Protein AF-A0A7V9U733-F1 (afdb_monomer_lite)

Foldseek 3Di:
DDDPCPPLVVLLVVLQVVVVLVPDPVNVVVVVVVVVVLVCCQVVVVPVDNPQPPVRVVVVVVVVVVVVVVVVSPVSNVVVVVVVVVVVVVVVVVVVVVVVVVVVVVVVVVVVVCVVVCVCPPPVNVVVVVVVVVVVVVVVVPPPPVVPPPPPDDDDD

Sequence (157 aa):
MPRPSRDPERFGRFAETFARFLGTARFLAYMTVFVIVWLIINIVGLVGLRWDPYPFILLNLIFSTQASYAAPLILLAQNRQEARDRVISERDREANLRAHADMEFLAREMASLRMAVGEVATRDFIRAELRTLLAELDEREQPGRSRSGAAASRPTP

Structure (mmCIF, N/CA/C/O backbone):
data_AF-A0A7V9U733-F1
#
_entry.id   AF-A0A7V9U733-F1
#
loop_
_atom_site.group_PDB
_atom_site.id
_atom_site.type_symbol
_atom_site.label_atom_id
_atom_site.label_alt_id
_atom_site.label_comp_id
_atom_site.label_asym_id
_atom_site.label_entity_id
_atom_site.label_seq_id
_atom_site.pdbx_PDB_ins_code
_atom_site.Cartn_x
_atom_site.Cartn_y
_atom_site.Cartn_z
_atom_site.occupancy
_atom_site.B_iso_or_equiv
_atom_site.auth_seq_id
_atom_site.auth_comp_id
_atom_site.auth_asym_id
_atom_site.auth_atom_id
_atom_site.pdbx_PDB_model_num
ATOM 1 N N . MET A 1 1 ? -22.733 27.981 -16.120 1.00 56.12 1 MET A N 1
ATOM 2 C CA . MET A 1 1 ? -21.480 27.471 -16.723 1.00 56.12 1 MET A CA 1
ATOM 3 C C . MET A 1 1 ? -21.204 26.083 -16.149 1.00 56.12 1 MET A C 1
ATOM 5 O O . MET A 1 1 ? -21.035 26.000 -14.936 1.00 56.12 1 MET A O 1
ATOM 9 N N . PRO A 1 2 ? -21.230 24.997 -16.941 1.00 54.19 2 PRO A N 1
ATOM 10 C CA . PRO A 1 2 ? -20.915 23.661 -16.442 1.00 54.19 2 PRO A CA 1
ATOM 11 C C . PRO A 1 2 ? -19.397 23.530 -16.269 1.00 54.19 2 PRO A C 1
ATOM 13 O O . PRO A 1 2 ? -18.636 23.814 -17.193 1.00 54.19 2 PRO A O 1
ATOM 16 N N . ARG A 1 3 ? -18.948 23.144 -15.070 1.00 58.59 3 ARG A N 1
ATOM 17 C CA . ARG A 1 3 ? -17.534 22.847 -14.807 1.00 58.59 3 ARG A CA 1
ATOM 18 C C . ARG A 1 3 ? -17.174 21.543 -15.526 1.00 58.59 3 ARG A C 1
ATOM 20 O O . ARG A 1 3 ? -17.932 20.584 -15.389 1.00 58.59 3 ARG A O 1
ATOM 27 N N . PRO A 1 4 ? -16.054 21.469 -16.263 1.00 54.09 4 PRO A N 1
ATOM 28 C CA . PRO A 1 4 ? -15.620 20.219 -16.866 1.00 54.09 4 PRO A CA 1
ATOM 29 C C . PRO A 1 4 ? -15.280 19.235 -15.743 1.00 54.09 4 PRO A C 1
ATOM 31 O O . PRO A 1 4 ? -14.244 19.350 -15.090 1.00 54.09 4 PRO A O 1
ATOM 34 N N . SER A 1 5 ? -16.167 18.275 -15.490 1.00 53.12 5 SER A N 1
ATOM 35 C CA . SER A 1 5 ? -15.884 17.125 -14.641 1.00 53.12 5 SER A CA 1
ATOM 36 C C . SER A 1 5 ? -14.869 16.249 -15.375 1.00 53.12 5 SER A C 1
ATOM 38 O O . SER A 1 5 ? -15.231 15.360 -16.146 1.00 53.12 5 SER A O 1
ATOM 40 N N . ARG A 1 6 ? -13.574 16.536 -15.196 1.00 58.94 6 ARG A N 1
ATOM 41 C CA . ARG A 1 6 ? -12.514 15.565 -15.489 1.00 58.94 6 ARG A CA 1
ATOM 42 C C . ARG A 1 6 ? -12.791 14.363 -14.603 1.00 58.94 6 ARG A C 1
ATOM 44 O O . ARG A 1 6 ? -12.546 14.453 -13.412 1.00 58.94 6 ARG A O 1
ATOM 51 N N . ASP A 1 7 ? -13.330 13.311 -15.204 1.00 64.81 7 ASP A N 1
ATOM 52 C CA . ASP A 1 7 ? -13.799 12.073 -14.580 1.00 64.81 7 ASP A CA 1
ATOM 53 C C . ASP A 1 7 ? -12.670 11.436 -13.726 1.00 64.81 7 ASP A C 1
ATOM 55 O O . ASP A 1 7 ? -11.809 10.722 -14.264 1.00 64.81 7 ASP A O 1
ATOM 59 N N . PRO A 1 8 ? -12.588 11.744 -12.416 1.00 68.25 8 PRO A N 1
ATOM 60 C CA . PRO A 1 8 ? -11.451 11.368 -11.577 1.00 68.25 8 PRO A CA 1
ATOM 61 C C . PRO A 1 8 ? -11.409 9.846 -11.361 1.00 68.25 8 PRO A C 1
ATOM 63 O O . PRO A 1 8 ? -10.335 9.260 -11.196 1.00 68.25 8 PRO A O 1
ATOM 66 N N . GLU A 1 9 ? -12.555 9.175 -11.497 1.00 72.81 9 GLU A N 1
ATOM 67 C CA . GLU A 1 9 ? -12.705 7.724 -11.549 1.00 72.81 9 GLU A CA 1
ATOM 68 C C . GLU A 1 9 ? -11.892 7.048 -12.665 1.00 72.81 9 GLU A C 1
ATOM 70 O O . GLU A 1 9 ? -11.383 5.939 -12.467 1.00 72.81 9 GLU A O 1
ATOM 75 N N . ARG A 1 10 ? -11.756 7.663 -13.851 1.00 75.31 10 ARG A N 1
ATOM 76 C CA . ARG A 1 10 ? -11.026 7.043 -14.978 1.00 75.31 10 ARG A CA 1
ATOM 77 C C . ARG A 1 10 ? -9.522 7.059 -14.738 1.00 75.31 10 ARG A C 1
ATOM 79 O O . ARG A 1 10 ? -8.872 6.020 -14.851 1.00 75.31 10 ARG A O 1
ATOM 86 N N . PHE A 1 11 ? -8.993 8.213 -14.339 1.00 76.62 11 PHE A N 1
ATOM 87 C CA . PHE A 1 11 ? -7.581 8.362 -13.986 1.00 76.62 11 PHE A CA 1
ATOM 88 C C . PHE A 1 11 ? -7.213 7.526 -12.758 1.00 76.62 11 PHE A C 1
ATOM 90 O O . PHE A 1 11 ? -6.151 6.909 -12.734 1.00 76.62 11 PHE A O 1
ATOM 97 N N . GLY A 1 12 ? -8.116 7.418 -11.779 1.00 75.50 12 GLY A N 1
ATOM 98 C CA . GLY A 1 12 ? -7.908 6.588 -10.596 1.00 75.50 12 GLY A CA 1
ATOM 99 C C . GLY A 1 12 ? -7.794 5.091 -10.897 1.00 75.50 12 GLY A C 1
ATOM 100 O O . GLY A 1 12 ? -6.898 4.429 -10.376 1.00 75.50 12 GLY A O 1
ATOM 101 N N . ARG A 1 13 ? -8.658 4.549 -11.770 1.00 80.69 13 ARG A N 1
ATOM 102 C CA . ARG A 1 13 ? -8.585 3.134 -12.193 1.00 80.69 13 ARG A CA 1
ATOM 103 C C . ARG A 1 13 ? -7.340 2.832 -13.031 1.00 80.69 13 ARG A C 1
ATOM 105 O O . ARG A 1 13 ? -6.750 1.758 -12.886 1.00 80.69 13 ARG A O 1
ATOM 112 N N . PHE A 1 14 ? -6.932 3.776 -13.880 1.00 81.62 14 PHE A N 1
ATOM 113 C CA . PHE A 1 14 ? -5.696 3.669 -14.652 1.00 81.62 14 PHE A CA 1
ATOM 114 C C . PHE A 1 14 ? -4.466 3.644 -13.736 1.00 81.62 14 PHE A C 1
ATOM 116 O O . PHE A 1 14 ? -3.658 2.723 -13.835 1.00 81.62 14 PHE A O 1
ATOM 123 N N . ALA A 1 15 ? -4.373 4.584 -12.788 1.00 81.38 15 ALA A N 1
ATOM 124 C CA . ALA A 1 15 ? -3.271 4.655 -11.830 1.00 81.38 15 ALA A CA 1
ATOM 125 C C . ALA A 1 15 ? -3.154 3.377 -10.982 1.00 81.38 15 ALA A C 1
ATOM 127 O O . ALA A 1 15 ? -2.058 2.859 -10.805 1.00 81.38 15 ALA A O 1
ATOM 128 N N . GLU A 1 16 ? -4.272 2.809 -10.519 1.00 82.75 16 GLU A N 1
ATOM 129 C CA . GLU A 1 16 ? -4.267 1.565 -9.735 1.00 82.75 16 GLU A CA 1
ATOM 130 C C . GLU A 1 16 ? -3.775 0.354 -10.544 1.00 82.75 16 GLU A C 1
ATOM 132 O O . GLU A 1 16 ? -3.009 -0.473 -10.049 1.00 82.75 16 GLU A O 1
ATOM 137 N N . THR A 1 17 ? -4.182 0.257 -11.812 1.00 83.62 17 THR A N 1
ATOM 138 C CA . THR A 1 17 ? -3.720 -0.809 -12.714 1.00 83.62 17 THR A CA 1
ATOM 139 C C . THR A 1 17 ? -2.234 -0.658 -13.021 1.00 83.62 17 THR A C 1
ATOM 141 O O . THR A 1 17 ? -1.497 -1.642 -12.986 1.00 83.62 17 THR A O 1
ATOM 144 N N . PHE A 1 18 ? -1.784 0.576 -13.246 1.00 84.00 18 PHE A N 1
ATOM 145 C CA . PHE A 1 18 ? -0.380 0.895 -13.466 1.00 84.00 18 PHE A CA 1
ATOM 146 C C . PHE A 1 18 ? 0.482 0.584 -12.233 1.00 84.00 18 PHE A C 1
ATOM 148 O O . PHE A 1 18 ? 1.542 -0.020 -12.373 1.00 84.00 18 PHE A O 1
ATOM 155 N N . ALA A 1 19 ? 0.003 0.892 -11.021 1.00 84.38 19 ALA A N 1
ATOM 156 C CA . ALA A 1 19 ? 0.707 0.568 -9.778 1.00 84.38 19 ALA A CA 1
ATOM 157 C C . ALA A 1 19 ? 0.884 -0.951 -9.599 1.00 84.38 19 ALA A C 1
ATOM 159 O O . ALA A 1 19 ? 1.977 -1.417 -9.281 1.00 84.38 19 ALA A O 1
ATOM 160 N N . ARG A 1 20 ? -0.168 -1.741 -9.873 1.00 85.00 20 ARG A N 1
ATOM 161 C CA . ARG A 1 20 ? -0.085 -3.215 -9.856 1.00 85.00 20 ARG A CA 1
ATOM 162 C C . ARG A 1 20 ? 0.903 -3.749 -10.895 1.00 85.00 20 ARG A C 1
AT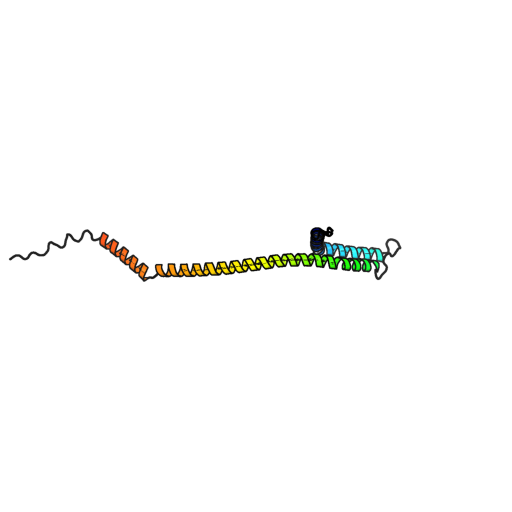OM 164 O O . ARG A 1 20 ? 1.648 -4.686 -10.616 1.00 85.00 20 ARG A O 1
ATOM 171 N N . PHE A 1 21 ? 0.918 -3.151 -12.083 1.00 85.81 21 PHE A N 1
ATOM 172 C CA . PHE A 1 21 ? 1.816 -3.550 -13.161 1.00 85.81 21 PHE A CA 1
ATOM 173 C C . PHE A 1 21 ? 3.288 -3.269 -12.822 1.00 85.81 21 PHE A C 1
ATOM 175 O O . PHE A 1 21 ? 4.115 -4.175 -12.922 1.00 85.81 21 PHE A O 1
ATOM 182 N N . LEU A 1 22 ? 3.601 -2.061 -12.340 1.00 85.38 22 LEU A N 1
ATOM 183 C CA . LEU A 1 22 ? 4.950 -1.672 -11.911 1.00 85.38 22 LEU A CA 1
ATOM 184 C C . LEU A 1 22 ? 5.488 -2.532 -10.757 1.00 85.38 22 LEU A C 1
ATOM 186 O O . LEU A 1 22 ? 6.684 -2.805 -10.712 1.00 85.38 22 LEU A O 1
ATOM 190 N N . GLY A 1 23 ? 4.621 -2.978 -9.842 1.00 81.50 23 GLY A N 1
ATOM 191 C CA . GLY A 1 23 ? 5.000 -3.826 -8.705 1.00 81.50 23 GLY A CA 1
ATOM 192 C C . GLY A 1 23 ? 5.280 -5.295 -9.052 1.00 81.50 23 GLY A C 1
ATOM 193 O O . GLY A 1 23 ? 5.608 -6.082 -8.167 1.00 81.50 23 GLY A O 1
ATOM 194 N N . THR A 1 24 ? 5.137 -5.701 -10.317 1.00 92.81 24 THR A N 1
ATOM 195 C CA . THR A 1 24 ? 5.295 -7.101 -10.734 1.00 92.81 24 THR A CA 1
ATOM 196 C C . THR A 1 24 ? 6.736 -7.400 -11.170 1.00 92.81 24 THR A C 1
ATOM 198 O O . THR A 1 24 ? 7.280 -6.717 -12.033 1.00 92.81 24 THR A O 1
ATOM 201 N N . ALA A 1 25 ? 7.331 -8.503 -10.693 1.00 92.62 25 ALA A N 1
ATOM 202 C CA . ALA A 1 25 ? 8.689 -8.932 -11.080 1.00 92.62 25 ALA A CA 1
ATOM 203 C C . ALA A 1 25 ? 8.881 -9.102 -12.604 1.00 92.62 25 ALA A C 1
ATOM 205 O O . ALA A 1 25 ? 9.960 -8.864 -13.146 1.00 92.62 25 ALA A O 1
ATOM 206 N N . ARG A 1 26 ? 7.807 -9.466 -13.316 1.00 92.69 26 ARG A N 1
ATOM 207 C CA . ARG A 1 26 ? 7.782 -9.570 -14.782 1.00 92.69 26 ARG A CA 1
ATOM 208 C C . ARG A 1 26 ? 8.085 -8.238 -15.471 1.00 92.69 26 ARG A C 1
ATOM 210 O O . ARG A 1 26 ? 8.815 -8.245 -16.453 1.00 92.69 26 ARG A O 1
ATOM 217 N N . PHE A 1 27 ? 7.555 -7.118 -14.972 1.00 92.06 27 PHE A N 1
ATOM 218 C CA . PHE A 1 27 ? 7.810 -5.797 -15.559 1.00 92.06 27 PHE A CA 1
ATOM 219 C C . PHE A 1 27 ? 9.300 -5.456 -15.513 1.00 92.06 27 PHE A C 1
ATOM 221 O O . PHE A 1 27 ? 9.871 -5.050 -16.523 1.00 92.06 27 PHE A O 1
ATOM 228 N N . LEU A 1 28 ? 9.938 -5.706 -14.366 1.00 91.88 28 LEU A N 1
ATOM 229 C CA . LEU A 1 28 ? 11.366 -5.463 -14.191 1.00 91.88 28 LEU A CA 1
ATOM 230 C C . LEU A 1 28 ? 12.199 -6.306 -15.167 1.00 91.88 28 LEU A C 1
ATOM 232 O O . LEU A 1 28 ? 13.069 -5.766 -15.842 1.00 91.88 28 LEU A O 1
ATOM 236 N N . ALA A 1 29 ? 11.868 -7.593 -15.324 1.00 95.38 29 ALA A N 1
ATOM 237 C CA . ALA A 1 29 ? 12.530 -8.469 -16.290 1.00 95.38 29 ALA A CA 1
ATOM 238 C C . ALA A 1 29 ? 12.394 -7.961 -17.738 1.00 95.38 29 ALA A C 1
ATOM 240 O O . ALA A 1 29 ? 13.392 -7.891 -18.455 1.00 95.38 29 ALA A O 1
ATOM 241 N N . TYR A 1 30 ? 11.191 -7.553 -18.162 1.00 95.25 30 TYR A N 1
ATOM 242 C CA . TYR A 1 30 ? 10.980 -6.976 -19.496 1.00 95.25 30 TYR A CA 1
ATOM 243 C C . TYR A 1 30 ? 11.794 -5.693 -19.711 1.00 95.25 30 TYR A C 1
ATOM 245 O O . TYR A 1 30 ? 12.417 -5.547 -20.761 1.00 95.25 30 TYR A O 1
ATOM 253 N N . MET A 1 31 ? 11.838 -4.790 -18.726 1.00 93.44 31 MET A N 1
ATOM 254 C CA . MET A 1 31 ? 12.617 -3.549 -18.822 1.00 93.44 31 MET A CA 1
ATOM 255 C C . MET A 1 31 ? 14.123 -3.821 -18.901 1.00 93.44 31 MET A C 1
ATOM 257 O O . MET A 1 31 ? 14.815 -3.204 -19.707 1.00 93.44 31 MET A O 1
ATOM 261 N N . THR A 1 32 ? 14.639 -4.778 -18.126 1.00 94.69 32 THR A N 1
ATOM 262 C CA . THR A 1 32 ? 16.050 -5.184 -18.206 1.00 94.69 32 THR A CA 1
ATOM 263 C C . THR A 1 32 ? 16.388 -5.765 -19.577 1.00 94.69 32 THR A C 1
ATOM 265 O O . THR A 1 32 ? 17.383 -5.364 -20.179 1.00 94.69 32 THR A O 1
ATOM 268 N N . VAL A 1 33 ? 15.549 -6.662 -20.105 1.00 96.75 33 VAL A N 1
ATOM 269 C CA . VAL A 1 33 ? 15.739 -7.231 -21.449 1.00 96.75 33 VAL A CA 1
ATOM 270 C C . VAL A 1 33 ? 15.699 -6.135 -22.511 1.00 96.75 33 VAL A C 1
ATOM 272 O O . VAL A 1 33 ? 16.564 -6.112 -23.381 1.00 96.75 33 VAL A O 1
ATOM 275 N N . PHE A 1 34 ? 14.757 -5.194 -22.419 1.00 94.81 34 PHE A N 1
ATOM 276 C CA . PHE A 1 34 ? 14.671 -4.057 -23.335 1.00 94.81 34 PHE A CA 1
ATOM 277 C C . PHE A 1 34 ? 15.966 -3.232 -23.357 1.00 94.81 34 PHE A C 1
ATOM 279 O O . PHE A 1 34 ? 16.503 -2.972 -24.432 1.00 94.81 34 PHE A O 1
ATOM 286 N N . VAL A 1 35 ? 16.509 -2.881 -22.185 1.00 92.88 35 VAL A N 1
ATOM 287 C CA . VAL A 1 35 ? 17.770 -2.125 -22.079 1.00 92.88 35 VAL A CA 1
ATOM 288 C C . VAL A 1 35 ? 18.943 -2.907 -22.672 1.00 92.88 35 VAL A C 1
ATOM 290 O O . VAL A 1 35 ? 19.735 -2.344 -23.424 1.00 92.88 35 VAL A O 1
ATOM 293 N N . ILE A 1 36 ? 19.044 -4.207 -22.381 1.00 93.81 36 ILE A N 1
ATOM 294 C CA . ILE A 1 36 ? 20.106 -5.068 -22.923 1.00 93.81 36 ILE A CA 1
ATOM 295 C C . ILE A 1 36 ? 20.015 -5.146 -24.450 1.00 93.81 36 ILE A C 1
ATOM 297 O O . ILE A 1 36 ? 21.020 -4.974 -25.135 1.00 93.81 36 ILE A O 1
ATOM 301 N N . VAL A 1 37 ? 18.819 -5.371 -24.997 1.00 92.00 37 VAL A N 1
ATOM 302 C CA . VAL A 1 37 ? 18.600 -5.442 -26.449 1.00 92.00 37 VAL A CA 1
ATOM 303 C C . VAL A 1 37 ? 18.943 -4.109 -27.114 1.00 92.00 37 VAL A C 1
ATOM 305 O O . VAL A 1 37 ? 19.648 -4.100 -28.122 1.00 92.00 37 VAL A O 1
ATOM 308 N N . TRP A 1 38 ? 18.521 -2.983 -26.530 1.00 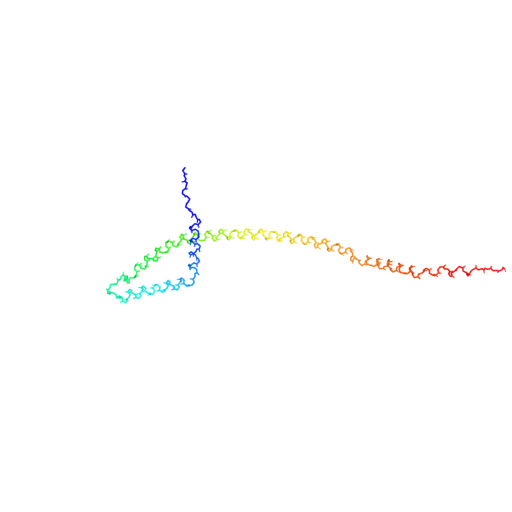90.06 38 TRP A N 1
ATOM 309 C CA . TRP A 1 38 ? 18.866 -1.646 -27.023 1.00 90.06 38 TRP A CA 1
ATOM 310 C C . TRP A 1 38 ? 20.379 -1.427 -27.072 1.00 90.06 38 TRP A C 1
ATOM 312 O O . TRP A 1 38 ? 20.914 -0.936 -28.070 1.00 90.06 38 TRP A O 1
ATOM 322 N N . LEU A 1 39 ? 21.071 -1.824 -26.003 1.00 88.19 39 LEU A N 1
ATOM 323 C CA . LEU A 1 39 ? 22.518 -1.722 -25.891 1.00 88.19 39 LEU A CA 1
ATOM 324 C C . LEU A 1 39 ? 23.220 -2.571 -26.958 1.00 88.19 39 LEU A C 1
ATOM 326 O O . LEU A 1 39 ? 24.095 -2.067 -27.659 1.00 88.19 39 LEU A O 1
ATOM 330 N N . ILE A 1 40 ? 22.808 -3.832 -27.129 1.00 88.56 40 ILE A N 1
ATOM 331 C CA . ILE A 1 40 ? 23.376 -4.750 -28.127 1.00 88.56 40 ILE A CA 1
ATOM 332 C C . ILE A 1 40 ? 23.203 -4.185 -29.539 1.00 88.56 40 ILE A C 1
ATOM 334 O O . ILE A 1 40 ? 24.178 -4.126 -30.286 1.00 88.56 40 ILE A O 1
ATOM 338 N N . ILE A 1 41 ? 22.000 -3.725 -29.898 1.00 85.69 41 ILE A N 1
ATOM 339 C CA . ILE A 1 41 ? 21.719 -3.161 -31.228 1.00 85.69 41 ILE A CA 1
ATOM 340 C C . ILE A 1 41 ? 22.632 -1.958 -31.516 1.00 85.69 41 ILE A C 1
ATOM 342 O O . ILE A 1 41 ? 23.198 -1.866 -32.609 1.00 85.69 41 ILE A O 1
ATOM 346 N N . ASN A 1 42 ? 22.825 -1.069 -30.536 1.00 85.50 42 ASN A N 1
ATOM 347 C CA . ASN A 1 42 ? 23.648 0.132 -30.698 1.00 85.50 42 ASN A CA 1
ATOM 348 C C . ASN A 1 42 ? 25.159 -0.145 -30.697 1.00 85.50 42 ASN A C 1
ATOM 350 O O . ASN A 1 42 ? 25.892 0.514 -31.437 1.00 85.50 42 ASN A O 1
ATOM 354 N N . ILE A 1 43 ? 25.637 -1.123 -29.918 1.00 81.69 43 ILE A N 1
ATOM 355 C CA . ILE A 1 43 ? 27.058 -1.509 -29.885 1.00 81.69 43 ILE A CA 1
ATOM 356 C C . ILE A 1 43 ? 27.452 -2.271 -31.149 1.00 81.69 43 ILE A C 1
ATOM 358 O O . ILE A 1 43 ? 28.458 -1.938 -31.776 1.00 81.69 43 ILE A O 1
ATOM 362 N N . VAL A 1 44 ? 26.669 -3.288 -31.522 1.00 80.69 44 VAL A N 1
ATOM 363 C CA . VAL A 1 44 ? 26.951 -4.142 -32.687 1.00 80.69 44 VAL A CA 1
ATOM 364 C C . VAL A 1 44 ? 26.809 -3.344 -33.983 1.00 80.69 44 VAL A C 1
ATOM 366 O O . VAL A 1 44 ? 27.424 -3.692 -34.986 1.00 80.69 44 VAL A O 1
ATOM 369 N N . GLY A 1 45 ? 26.049 -2.241 -33.959 1.00 71.94 45 GLY A N 1
ATOM 370 C CA . GLY A 1 45 ? 25.871 -1.385 -35.124 1.00 71.94 45 GLY A CA 1
ATOM 371 C C . GLY A 1 45 ? 25.264 -2.182 -36.270 1.00 71.94 45 GLY A C 1
ATOM 372 O O . GLY A 1 45 ? 25.782 -2.143 -37.382 1.00 71.94 45 GLY A O 1
ATOM 373 N N . LEU A 1 46 ? 24.185 -2.924 -35.982 1.00 56.69 46 LEU A N 1
ATOM 374 C CA . LEU A 1 46 ? 23.594 -3.952 -36.854 1.00 56.69 46 LEU A CA 1
ATOM 375 C C . LEU A 1 46 ? 23.222 -3.446 -38.270 1.00 56.69 46 LEU A C 1
ATOM 377 O O . LEU A 1 46 ? 22.958 -4.248 -39.157 1.00 56.69 46 LEU A O 1
ATOM 381 N N . VAL A 1 47 ? 23.227 -2.127 -38.503 1.00 59.41 47 VAL A N 1
ATOM 382 C CA . VAL A 1 47 ? 22.886 -1.476 -39.783 1.00 59.41 47 VAL A CA 1
ATOM 383 C C . VAL A 1 47 ? 23.957 -0.453 -40.225 1.00 59.41 47 VAL A C 1
ATOM 385 O O . VAL A 1 47 ? 23.683 0.434 -41.023 1.00 59.41 47 VAL A O 1
ATOM 388 N N . GLY A 1 48 ? 25.172 -0.476 -39.659 1.00 59.78 48 GLY A N 1
ATOM 389 C CA . GLY A 1 48 ? 26.216 0.538 -39.923 1.00 59.78 48 GLY A CA 1
ATOM 390 C C . GLY A 1 48 ? 25.880 1.956 -39.424 1.00 59.78 48 GLY A C 1
ATOM 391 O O . GLY A 1 48 ? 26.732 2.841 -39.430 1.00 59.78 48 GLY A O 1
ATOM 392 N N . LEU A 1 49 ? 24.656 2.161 -38.931 1.00 59.69 49 LEU A N 1
ATOM 393 C CA . LEU A 1 49 ? 24.148 3.400 -38.366 1.00 59.69 49 LEU A CA 1
ATOM 394 C C . LEU A 1 49 ? 24.067 3.247 -36.843 1.00 59.69 49 LEU A C 1
ATOM 396 O O . LEU A 1 49 ? 23.233 2.507 -36.321 1.00 59.69 49 LEU A O 1
ATOM 400 N N . ARG A 1 50 ? 24.951 3.937 -36.118 1.00 67.88 50 ARG A N 1
ATOM 401 C CA . ARG A 1 50 ? 24.890 4.037 -34.653 1.00 67.88 50 ARG A CA 1
ATOM 402 C C . ARG A 1 50 ? 23.807 5.050 -34.282 1.00 67.88 50 ARG A C 1
ATOM 404 O O . ARG A 1 50 ? 24.077 6.246 -34.273 1.00 67.88 50 ARG A O 1
ATOM 411 N N . TRP A 1 51 ? 22.587 4.571 -34.042 1.00 71.94 51 TRP A N 1
ATOM 412 C CA . TRP A 1 51 ? 21.434 5.419 -33.709 1.00 71.94 51 TRP A CA 1
ATOM 413 C C . TRP A 1 51 ? 21.596 6.137 -32.361 1.00 71.94 51 TRP A C 1
ATOM 415 O O . TRP A 1 51 ? 21.180 7.283 -32.234 1.00 71.94 51 TRP A O 1
ATOM 425 N N . ASP A 1 52 ? 22.226 5.488 -31.381 1.00 82.38 52 ASP A N 1
ATOM 426 C CA . ASP A 1 52 ? 22.477 6.020 -30.040 1.00 82.38 52 ASP A CA 1
ATOM 427 C C . ASP A 1 52 ? 23.906 5.652 -29.579 1.00 82.38 52 ASP A C 1
ATOM 429 O O . ASP A 1 52 ? 24.104 4.677 -28.850 1.00 82.38 52 ASP A O 1
ATOM 433 N N . PRO A 1 53 ? 24.947 6.364 -30.060 1.00 79.25 53 PRO A N 1
ATOM 434 C CA . PRO A 1 53 ? 26.327 6.131 -29.642 1.00 79.25 53 PRO A CA 1
ATOM 435 C C . PRO A 1 53 ? 26.520 6.389 -28.142 1.00 79.25 53 PRO A C 1
ATOM 437 O O . PRO A 1 53 ? 25.818 7.205 -27.544 1.00 79.25 53 PRO A O 1
ATOM 440 N N . TYR A 1 54 ? 27.527 5.748 -27.539 1.00 77.31 54 TYR A N 1
ATOM 441 C CA . TYR A 1 54 ? 27.939 6.033 -26.160 1.00 77.31 54 TYR A CA 1
ATOM 442 C C . TYR A 1 54 ? 28.133 7.552 -25.976 1.00 77.31 54 TYR A C 1
ATOM 444 O O . TYR A 1 54 ? 28.900 8.137 -26.750 1.00 77.31 54 TYR A O 1
ATOM 452 N N . PRO A 1 55 ? 27.448 8.214 -25.018 1.00 80.12 55 PRO A N 1
ATOM 453 C CA . PRO A 1 55 ? 26.880 7.689 -23.763 1.00 80.12 55 PRO A CA 1
ATOM 454 C C . PRO A 1 55 ? 25.364 7.348 -23.747 1.00 80.12 55 PRO A C 1
ATOM 456 O O . PRO A 1 55 ? 24.763 7.364 -22.675 1.00 80.12 55 PRO A O 1
ATOM 459 N N . PHE A 1 56 ? 24.738 7.015 -24.882 1.00 87.31 56 PHE A N 1
ATOM 460 C CA . PHE A 1 56 ? 23.312 6.636 -24.997 1.00 87.31 56 PHE A CA 1
ATOM 461 C C . PHE A 1 56 ? 22.320 7.756 -24.618 1.00 87.31 56 PHE A C 1
ATOM 463 O O . PHE A 1 56 ? 21.497 7.625 -23.704 1.00 87.31 56 PHE A O 1
ATOM 470 N N . ILE A 1 57 ? 22.417 8.901 -25.301 1.00 88.69 57 ILE A N 1
ATOM 471 C CA . ILE A 1 57 ? 21.609 10.093 -25.006 1.00 88.69 57 ILE A CA 1
ATOM 472 C C . ILE A 1 57 ? 20.109 9.864 -25.223 1.00 88.69 57 ILE A C 1
ATOM 474 O O . ILE A 1 57 ? 19.299 10.384 -24.456 1.00 88.69 57 ILE A O 1
ATOM 478 N N . LEU A 1 58 ? 19.723 9.073 -26.228 1.00 90.06 58 LEU A N 1
ATOM 479 C CA . LEU A 1 58 ? 18.311 8.825 -26.528 1.00 90.06 58 LEU A CA 1
ATOM 480 C C . LEU A 1 58 ? 17.677 7.928 -25.470 1.00 90.06 58 LEU A C 1
ATOM 482 O O . LEU A 1 58 ? 16.584 8.228 -24.988 1.00 90.06 58 LEU A O 1
ATOM 486 N N . LEU A 1 59 ? 18.382 6.870 -25.060 1.00 91.31 59 LEU A N 1
ATOM 487 C CA . LEU A 1 59 ? 17.944 6.028 -23.951 1.00 91.31 59 LEU A CA 1
ATOM 488 C C . LEU A 1 59 ? 17.763 6.866 -22.679 1.00 91.31 59 LEU A C 1
ATOM 490 O O . LEU A 1 59 ? 16.731 6.76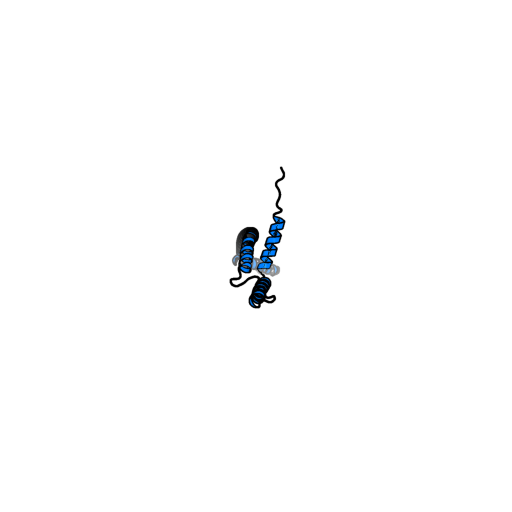6 -22.015 1.00 91.31 59 LEU A O 1
ATOM 494 N N . ASN A 1 60 ? 18.716 7.748 -22.375 1.00 91.31 60 ASN A N 1
ATOM 495 C CA . ASN A 1 60 ? 18.625 8.641 -21.220 1.00 91.31 60 ASN A CA 1
ATOM 496 C C . ASN A 1 60 ? 17.416 9.596 -21.313 1.00 91.31 60 ASN A C 1
ATOM 498 O O . ASN A 1 60 ? 16.662 9.760 -20.350 1.00 91.31 60 ASN A O 1
ATOM 502 N N . LEU A 1 61 ? 17.165 10.172 -22.490 1.00 93.31 61 LEU A N 1
ATOM 503 C CA . LEU A 1 61 ? 16.017 11.048 -22.729 1.00 93.31 61 LEU A CA 1
ATOM 504 C C . LEU A 1 61 ? 14.676 10.322 -22.521 1.00 93.31 61 LEU A C 1
ATOM 506 O O . LEU A 1 61 ? 13.748 10.869 -21.920 1.00 93.31 61 LEU A O 1
ATOM 510 N N . ILE A 1 62 ? 14.575 9.073 -22.977 1.00 93.19 62 ILE A N 1
ATOM 511 C CA . ILE A 1 62 ? 13.380 8.252 -22.767 1.00 93.19 62 ILE A CA 1
ATOM 512 C C . ILE A 1 62 ? 13.189 7.967 -21.274 1.00 93.19 62 ILE A C 1
ATOM 514 O O . ILE A 1 62 ? 12.091 8.175 -20.762 1.00 93.19 62 ILE A O 1
ATOM 518 N N . PHE A 1 63 ? 14.239 7.561 -20.553 1.00 92.94 63 PHE A N 1
ATOM 519 C CA . PHE A 1 63 ? 14.152 7.281 -19.114 1.00 92.94 63 PHE A CA 1
ATOM 520 C C . PHE A 1 63 ? 13.814 8.519 -18.277 1.00 92.94 63 PHE A C 1
ATOM 522 O O . PHE A 1 63 ? 12.995 8.434 -17.362 1.00 92.94 63 PHE A O 1
ATOM 529 N N . SER A 1 64 ? 14.396 9.677 -18.590 1.00 95.12 64 SER A N 1
ATOM 530 C CA . SER A 1 64 ? 14.081 10.931 -17.892 1.00 95.12 64 SER A CA 1
ATOM 531 C C . SER A 1 64 ? 12.625 11.352 -18.118 1.00 95.12 64 SER A C 1
ATOM 533 O O . SER A 1 64 ? 11.919 11.691 -17.165 1.00 95.12 64 SER A O 1
ATOM 535 N N . THR A 1 65 ? 12.129 11.227 -19.352 1.00 94.00 65 THR A N 1
ATOM 536 C CA . THR A 1 65 ? 10.713 11.463 -19.672 1.00 94.00 65 THR A CA 1
ATOM 537 C C . THR A 1 65 ? 9.808 10.444 -18.971 1.00 94.00 65 THR A C 1
ATOM 539 O O . THR A 1 65 ? 8.773 10.812 -18.409 1.00 94.00 65 THR A O 1
ATOM 542 N N . GLN A 1 66 ? 10.218 9.171 -18.933 1.00 94.50 66 GLN A N 1
ATOM 543 C CA . GLN A 1 66 ? 9.504 8.103 -18.237 1.00 94.50 66 GLN A CA 1
ATOM 544 C C . GLN A 1 66 ? 9.358 8.422 -16.743 1.00 94.50 66 GLN A C 1
ATOM 546 O O . GLN A 1 66 ? 8.262 8.333 -16.195 1.00 94.50 66 GLN A O 1
ATOM 551 N N . ALA A 1 67 ? 10.446 8.821 -16.083 1.00 91.69 67 ALA A N 1
ATOM 552 C CA . ALA A 1 67 ? 10.432 9.183 -14.671 1.00 91.69 67 ALA A CA 1
ATOM 553 C C . ALA A 1 67 ? 9.529 10.400 -14.403 1.00 91.69 67 ALA A C 1
ATOM 555 O O . ALA A 1 67 ? 8.742 10.388 -13.455 1.00 91.69 67 ALA A O 1
ATOM 556 N N . SER A 1 68 ? 9.589 11.409 -15.279 1.00 95.44 68 SER A N 1
ATOM 557 C CA . SER A 1 68 ? 8.793 12.636 -15.169 1.00 95.44 68 SER A CA 1
ATOM 558 C C . SER A 1 68 ? 7.282 12.372 -15.197 1.00 95.44 68 SER A C 1
ATOM 560 O O . SER A 1 68 ? 6.552 12.918 -14.370 1.00 95.44 68 SER A O 1
ATOM 562 N N . TYR A 1 69 ? 6.792 11.485 -16.077 1.00 92.38 69 TYR A N 1
ATOM 563 C CA . TYR A 1 69 ? 5.359 11.143 -16.108 1.00 92.38 69 TYR A CA 1
ATOM 564 C C . TYR A 1 69 ? 4.957 10.101 -15.049 1.00 92.38 69 TYR A C 1
ATOM 566 O O . TYR A 1 69 ? 3.797 10.065 -14.631 1.00 92.38 69 TYR A O 1
ATOM 574 N N . ALA A 1 70 ? 5.892 9.263 -14.591 1.00 90.19 70 ALA A N 1
ATOM 575 C CA . ALA A 1 70 ? 5.619 8.272 -13.557 1.00 90.19 70 ALA A CA 1
ATOM 576 C C . ALA A 1 70 ? 5.334 8.928 -12.198 1.00 90.19 70 ALA A C 1
ATOM 578 O O . ALA A 1 70 ? 4.398 8.516 -11.516 1.00 90.19 70 ALA A O 1
ATOM 579 N N . ALA A 1 71 ? 6.081 9.971 -11.822 1.00 89.75 71 ALA A N 1
ATOM 580 C CA . ALA A 1 71 ? 5.920 10.668 -10.543 1.00 89.75 71 ALA A CA 1
ATOM 581 C C . ALA A 1 71 ? 4.467 11.112 -10.233 1.00 89.75 71 ALA A C 1
ATOM 583 O O . ALA A 1 71 ? 3.943 10.720 -9.186 1.00 89.75 71 ALA A O 1
ATOM 584 N N . PRO A 1 72 ? 3.757 11.852 -11.111 1.00 89.56 72 PRO A N 1
ATOM 585 C CA . PRO A 1 72 ? 2.376 12.259 -10.840 1.00 89.56 72 PRO A CA 1
ATOM 586 C C . PRO A 1 72 ? 1.388 11.083 -10.825 1.00 89.56 72 PRO A C 1
ATOM 588 O O . PRO A 1 72 ? 0.413 11.115 -10.074 1.00 89.56 72 PRO A O 1
ATOM 591 N N . LEU A 1 73 ? 1.624 10.032 -11.617 1.00 86.31 73 LEU A N 1
ATOM 592 C CA . LEU A 1 73 ? 0.787 8.828 -11.596 1.00 86.31 73 LEU A CA 1
ATOM 593 C C . LEU A 1 73 ? 0.950 8.040 -10.295 1.00 86.31 73 LEU A C 1
ATOM 595 O O . LEU A 1 73 ? -0.045 7.577 -9.735 1.00 86.31 73 LEU A O 1
ATOM 599 N N . ILE A 1 74 ? 2.186 7.916 -9.810 1.00 88.81 74 ILE A N 1
ATOM 600 C CA . ILE A 1 74 ? 2.502 7.278 -8.532 1.00 88.81 74 ILE A CA 1
ATOM 601 C C . ILE A 1 74 ? 1.838 8.054 -7.394 1.00 88.81 74 ILE A C 1
ATOM 603 O O . ILE A 1 74 ? 1.162 7.438 -6.577 1.00 88.81 74 ILE A O 1
ATOM 607 N N . LEU A 1 75 ? 1.935 9.388 -7.388 1.00 89.62 75 LEU A N 1
ATOM 608 C CA . LEU A 1 75 ? 1.292 10.234 -6.377 1.00 89.62 75 LEU A CA 1
ATOM 609 C C . LEU A 1 75 ? -0.235 10.053 -6.359 1.00 89.62 75 LEU A C 1
ATOM 611 O O . LEU A 1 75 ? -0.850 9.977 -5.299 1.00 89.62 75 LEU A O 1
ATOM 615 N N . LEU A 1 76 ? -0.869 9.907 -7.526 1.00 86.00 76 LEU A N 1
ATOM 616 C CA . LEU A 1 76 ? -2.302 9.607 -7.605 1.00 86.00 76 LEU A CA 1
ATOM 617 C C . LEU A 1 76 ? -2.649 8.215 -7.061 1.00 86.00 76 LEU A C 1
ATOM 619 O O . LEU A 1 76 ? -3.665 8.054 -6.381 1.00 86.00 76 LEU A O 1
ATOM 623 N N . ALA A 1 77 ? -1.832 7.207 -7.374 1.00 87.12 77 ALA A N 1
ATOM 624 C CA . ALA A 1 77 ? -2.004 5.863 -6.834 1.00 87.12 77 ALA A CA 1
ATOM 625 C C . ALA A 1 77 ? -1.832 5.849 -5.304 1.00 87.12 77 ALA A C 1
ATOM 627 O O . ALA A 1 77 ? -2.632 5.207 -4.621 1.00 87.12 77 ALA A O 1
ATOM 628 N N . GLN A 1 78 ? -0.861 6.608 -4.783 1.00 89.44 78 GLN A N 1
ATOM 629 C CA . GLN A 1 78 ? -0.606 6.792 -3.352 1.00 89.44 78 GLN A CA 1
ATOM 630 C C . GLN A 1 78 ? -1.786 7.468 -2.652 1.00 89.44 78 GLN A C 1
ATOM 632 O O . GLN A 1 78 ? -2.356 6.866 -1.750 1.00 89.44 78 GLN A O 1
ATOM 637 N N . ASN A 1 79 ? -2.270 8.615 -3.143 1.00 89.00 79 ASN A N 1
ATOM 638 C CA . ASN A 1 79 ? -3.441 9.300 -2.572 1.00 89.00 79 ASN A CA 1
ATOM 639 C C . ASN A 1 79 ? -4.670 8.377 -2.461 1.00 89.00 79 ASN A C 1
ATOM 641 O O . ASN A 1 79 ? -5.458 8.470 -1.520 1.00 89.00 79 ASN A O 1
ATOM 645 N N . ARG A 1 80 ? -4.856 7.465 -3.427 1.00 85.69 80 ARG A N 1
ATOM 646 C CA . ARG A 1 80 ? -5.947 6.477 -3.390 1.00 85.69 80 ARG A CA 1
ATOM 647 C C . ARG A 1 80 ? -5.699 5.349 -2.394 1.00 85.69 80 ARG A C 1
ATOM 649 O O . ARG A 1 80 ? -6.664 4.859 -1.811 1.00 85.69 80 ARG A O 1
ATOM 656 N N . GLN A 1 81 ? -4.458 4.892 -2.242 1.00 87.38 81 GLN A N 1
ATOM 657 C CA . GLN A 1 81 ? -4.108 3.929 -1.198 1.00 87.38 81 GLN A CA 1
ATOM 658 C C . GLN A 1 81 ? -4.331 4.548 0.183 1.00 87.38 81 GLN A C 1
ATOM 660 O O . GLN A 1 81 ? -5.119 4.003 0.944 1.00 87.38 81 GLN A O 1
ATOM 665 N N . GLU A 1 82 ? -3.818 5.752 0.427 1.00 91.75 82 GLU A N 1
ATOM 666 C CA . GLU A 1 82 ? -3.998 6.479 1.688 1.00 91.75 82 GLU A CA 1
ATOM 667 C C . GLU A 1 82 ? -5.474 6.711 2.043 1.00 91.75 82 GLU A C 1
ATOM 669 O O . GLU A 1 82 ? -5.875 6.556 3.196 1.00 91.75 82 GLU A O 1
ATOM 674 N N . ALA A 1 83 ? -6.315 7.043 1.056 1.00 89.56 83 ALA A N 1
ATOM 675 C CA . ALA A 1 83 ? -7.752 7.191 1.274 1.00 89.56 83 ALA A CA 1
ATOM 676 C C . ALA A 1 83 ? -8.417 5.874 1.716 1.00 89.56 83 ALA A C 1
ATOM 678 O O . ALA A 1 83 ? -9.279 5.886 2.595 1.00 89.56 83 ALA A O 1
ATOM 679 N N . ARG A 1 84 ? -8.020 4.733 1.133 1.00 89.56 84 ARG A N 1
ATOM 680 C CA . ARG A 1 84 ? -8.513 3.409 1.552 1.00 89.56 84 ARG A CA 1
ATOM 681 C C . ARG A 1 84 ? -8.002 3.036 2.936 1.00 89.56 84 ARG A C 1
ATOM 683 O O . ARG A 1 84 ? -8.798 2.601 3.763 1.00 89.56 84 ARG A O 1
ATOM 690 N N . ASP A 1 85 ? -6.717 3.245 3.186 1.00 93.62 85 ASP A N 1
ATOM 691 C CA . ASP A 1 85 ? -6.073 2.912 4.456 1.00 93.62 85 ASP A CA 1
ATOM 692 C C . ASP A 1 85 ? -6.685 3.716 5.606 1.00 93.62 85 ASP A C 1
ATOM 694 O O . ASP A 1 85 ? -6.929 3.172 6.682 1.00 93.62 85 ASP A O 1
ATOM 698 N N . ARG A 1 86 ? -7.056 4.978 5.353 1.00 95.00 86 ARG A N 1
ATOM 699 C CA . ARG A 1 86 ? -7.812 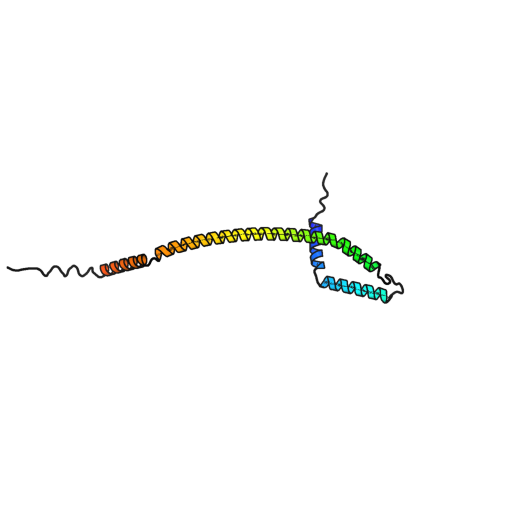5.797 6.306 1.00 95.00 86 ARG A CA 1
ATOM 700 C C . ARG A 1 86 ? -9.160 5.174 6.662 1.00 95.00 86 ARG A C 1
ATOM 702 O O . ARG A 1 86 ? -9.453 5.019 7.841 1.00 95.00 86 ARG A O 1
ATOM 709 N N . VAL A 1 87 ? -9.960 4.778 5.669 1.00 95.00 87 VAL A N 1
ATOM 710 C CA . VAL A 1 87 ? -11.277 4.154 5.911 1.00 95.00 87 VAL A CA 1
ATOM 711 C C . VAL A 1 87 ? -11.137 2.833 6.670 1.00 95.00 87 VAL A C 1
ATOM 713 O O . VAL A 1 87 ? -11.947 2.531 7.545 1.00 95.00 87 VAL A O 1
ATOM 716 N N . ILE A 1 88 ? -10.118 2.035 6.343 1.00 95.69 88 ILE A N 1
ATOM 717 C CA . ILE A 1 88 ? -9.828 0.785 7.056 1.00 95.69 88 ILE A CA 1
ATOM 718 C C . ILE A 1 88 ? -9.464 1.089 8.513 1.00 95.69 88 ILE A C 1
ATOM 720 O O . ILE A 1 88 ? -10.030 0.475 9.413 1.00 95.69 88 ILE A O 1
ATOM 724 N N . SER A 1 89 ? -8.594 2.072 8.749 1.00 96.50 89 SER A N 1
ATOM 725 C CA . SER A 1 89 ? -8.180 2.486 10.093 1.00 96.50 89 SER A CA 1
ATOM 726 C C . SER A 1 89 ? -9.340 3.032 10.933 1.00 96.50 89 SER A C 1
ATOM 728 O O . SER A 1 89 ? -9.452 2.701 12.112 1.00 96.50 89 SER A O 1
ATOM 730 N N . GLU A 1 90 ? -10.238 3.823 10.342 1.00 96.75 90 GLU A N 1
ATOM 731 C CA . GLU A 1 90 ? -11.436 4.329 11.023 1.00 96.75 90 GLU A CA 1
ATOM 732 C C . GLU A 1 90 ? -12.372 3.187 11.439 1.00 96.75 90 GLU A C 1
ATOM 734 O O . GLU A 1 90 ? -12.824 3.141 12.585 1.00 96.75 90 GLU A O 1
ATOM 739 N N . ARG A 1 91 ? -12.612 2.218 10.546 1.00 96.88 91 ARG A N 1
ATOM 740 C CA . ARG A 1 91 ? -13.434 1.039 10.858 1.00 96.88 91 ARG A CA 1
ATOM 741 C C . ARG A 1 91 ? -12.817 0.155 11.929 1.00 96.88 91 ARG A C 1
ATOM 743 O O . ARG A 1 91 ? -13.543 -0.326 12.794 1.00 96.88 91 ARG A O 1
ATOM 750 N N . ASP A 1 92 ? -11.508 -0.055 11.873 1.00 97.00 92 ASP A N 1
ATOM 751 C CA . ASP A 1 92 ? -10.784 -0.832 12.878 1.00 97.00 92 ASP A CA 1
ATOM 752 C C . ASP A 1 92 ? -10.895 -0.173 14.259 1.00 97.00 92 ASP A C 1
ATOM 754 O O . ASP A 1 92 ? -11.221 -0.823 15.253 1.00 97.00 92 ASP A O 1
ATOM 758 N N . ARG A 1 93 ? -10.770 1.159 14.309 1.00 96.75 93 ARG A N 1
ATOM 759 C CA . ARG A 1 93 ? -10.978 1.932 15.535 1.00 96.75 93 ARG A CA 1
ATOM 760 C C . ARG A 1 93 ? -12.397 1.782 16.083 1.00 96.75 93 ARG A C 1
ATOM 762 O O . ARG A 1 93 ? -12.554 1.565 17.283 1.00 96.75 93 ARG A O 1
ATOM 769 N N . GLU A 1 94 ? -13.427 1.889 15.243 1.00 97.31 94 GLU A N 1
ATOM 770 C CA . GLU A 1 94 ? -14.815 1.675 15.675 1.00 97.31 94 GLU A CA 1
ATOM 771 C C . GLU A 1 94 ? -15.058 0.249 16.179 1.00 97.31 94 GLU A C 1
ATOM 773 O O . GLU A 1 94 ? -15.709 0.063 17.208 1.00 97.31 94 GLU A O 1
ATOM 778 N N . ALA A 1 95 ? -14.539 -0.755 15.472 1.00 96.81 95 ALA A N 1
ATOM 779 C CA . ALA A 1 95 ? -14.659 -2.152 15.866 1.00 96.81 95 ALA A CA 1
ATOM 780 C C . ALA A 1 95 ? -13.985 -2.405 17.219 1.00 96.81 95 ALA A C 1
ATOM 782 O O . ALA A 1 95 ? -14.581 -3.043 18.084 1.00 96.81 95 ALA A O 1
ATOM 783 N N . ASN A 1 96 ? -12.796 -1.838 17.439 1.00 97.19 96 ASN A N 1
ATOM 784 C CA . ASN A 1 96 ? -12.082 -1.964 18.704 1.00 97.19 96 ASN A CA 1
ATOM 785 C C . ASN A 1 96 ? -12.845 -1.305 19.866 1.00 97.19 96 ASN A C 1
ATOM 787 O O . ASN A 1 96 ? -12.948 -1.878 20.947 1.00 97.19 96 ASN A O 1
ATOM 791 N N . LEU A 1 97 ? -13.446 -0.131 19.642 1.00 97.38 97 LEU A N 1
ATOM 792 C CA . LEU A 1 97 ? -14.294 0.520 20.649 1.00 97.38 97 LEU A CA 1
ATOM 793 C C . LEU A 1 97 ? -15.524 -0.328 21.006 1.00 97.38 97 LEU A C 1
ATOM 795 O O . LEU A 1 97 ? -15.857 -0.447 22.184 1.00 97.38 97 LEU A O 1
ATOM 799 N N . ARG A 1 98 ? -16.176 -0.945 20.012 1.00 97.06 98 ARG A N 1
ATOM 800 C CA . ARG A 1 98 ? -17.304 -1.863 20.249 1.00 97.06 98 ARG A CA 1
ATOM 801 C C . ARG A 1 98 ? -16.859 -3.105 21.019 1.00 97.06 98 ARG A C 1
ATOM 803 O O . ARG A 1 98 ? -17.477 -3.435 22.020 1.00 97.06 98 ARG A O 1
ATOM 810 N N . ALA A 1 99 ? -15.744 -3.718 20.626 1.00 96.44 99 ALA A N 1
ATOM 811 C CA . ALA A 1 99 ? -15.187 -4.876 21.319 1.00 96.44 99 ALA A CA 1
ATOM 812 C C . ALA A 1 99 ? -14.848 -4.567 22.788 1.00 96.44 99 ALA A C 1
ATOM 814 O O . ALA A 1 99 ? -15.118 -5.382 23.669 1.00 96.44 99 ALA A O 1
ATOM 815 N N . HIS A 1 100 ? -14.304 -3.379 23.076 1.00 97.19 100 HIS A N 1
ATOM 816 C CA . HIS A 1 100 ? -14.083 -2.928 24.450 1.00 97.19 100 HIS A CA 1
ATOM 817 C C . HIS A 1 100 ? -15.391 -2.799 25.241 1.00 97.19 100 HIS A C 1
ATOM 819 O O . HIS A 1 100 ? -15.469 -3.309 26.359 1.00 97.19 100 HIS A O 1
ATOM 825 N N . ALA A 1 101 ? -16.425 -2.178 24.666 1.00 96.69 101 ALA A N 1
ATOM 826 C CA . ALA A 1 101 ? -17.727 -2.045 25.319 1.00 96.69 101 ALA A CA 1
ATOM 827 C C . ALA A 1 101 ? -18.396 -3.409 25.576 1.00 96.69 101 ALA A C 1
ATOM 829 O O . ALA A 1 101 ? -18.943 -3.631 26.659 1.00 96.69 101 ALA A O 1
ATOM 830 N N . ASP A 1 102 ? -18.299 -4.336 24.622 1.00 96.88 102 ASP A N 1
ATOM 831 C CA . ASP A 1 102 ? -18.815 -5.700 24.753 1.00 96.88 102 ASP A CA 1
ATOM 832 C C . ASP A 1 102 ? -18.071 -6.468 25.851 1.00 96.88 102 ASP A C 1
ATOM 834 O O . ASP A 1 102 ? -18.698 -7.130 26.675 1.00 96.88 102 ASP A O 1
ATOM 838 N N . MET A 1 103 ? -16.742 -6.335 25.935 1.00 96.56 103 MET A N 1
ATOM 839 C CA . MET A 1 103 ? -15.964 -6.918 27.032 1.00 96.56 103 MET A CA 1
ATOM 840 C C . MET A 1 103 ? -16.370 -6.351 28.392 1.00 96.56 103 MET A C 1
ATOM 842 O O . MET A 1 103 ? -16.508 -7.114 29.344 1.00 96.56 103 MET A O 1
ATOM 846 N N . GLU A 1 104 ? -16.586 -5.038 28.506 1.00 96.81 104 GLU A N 1
ATOM 847 C CA . GLU A 1 104 ? -17.069 -4.437 29.753 1.00 96.81 104 GLU A CA 1
ATOM 848 C C . GLU A 1 104 ? -18.464 -4.936 30.129 1.00 96.81 104 GLU A C 1
ATOM 850 O O . GLU A 1 104 ? -18.736 -5.199 31.302 1.00 96.81 104 GLU A O 1
ATOM 855 N N . PHE A 1 105 ? -19.355 -5.071 29.146 1.00 96.44 105 PHE A N 1
ATOM 856 C CA . PHE A 1 105 ? -20.687 -5.624 29.353 1.00 96.44 105 PHE A CA 1
ATOM 857 C C . PHE A 1 105 ? -20.608 -7.072 29.845 1.00 96.44 105 PHE A C 1
ATOM 859 O O . PHE A 1 105 ? -21.156 -7.389 30.900 1.00 96.44 105 PHE A O 1
ATOM 866 N N . LEU A 1 106 ? -19.848 -7.920 29.150 1.00 96.25 106 LEU A N 1
ATOM 867 C CA . LEU A 1 106 ? -19.626 -9.309 29.544 1.00 96.25 106 LEU A CA 1
ATOM 868 C C . LEU A 1 106 ? -18.957 -9.415 30.917 1.00 96.25 106 LEU A C 1
ATOM 870 O O . LEU A 1 106 ? -19.330 -10.277 31.702 1.00 96.25 106 LEU A O 1
ATOM 874 N N . ALA A 1 107 ? -18.008 -8.540 31.256 1.00 95.94 107 ALA A N 1
ATOM 875 C CA . ALA A 1 107 ? -17.376 -8.525 32.574 1.00 95.94 107 ALA A CA 1
ATOM 876 C C . ALA A 1 107 ? -18.376 -8.176 33.688 1.00 95.94 107 ALA A C 1
ATOM 878 O O . ALA A 1 107 ? -18.351 -8.802 34.751 1.00 95.94 107 ALA A O 1
ATOM 879 N N . ARG A 1 108 ? -19.277 -7.213 33.442 1.00 95.81 108 ARG A N 1
ATOM 880 C CA . ARG A 1 108 ? -20.366 -6.871 34.370 1.00 95.81 108 ARG A CA 1
ATOM 881 C C . ARG A 1 108 ? -21.343 -8.033 34.537 1.00 95.81 108 ARG A C 1
ATOM 883 O O . ARG A 1 108 ? -21.673 -8.364 35.673 1.00 95.81 108 ARG A O 1
ATOM 890 N N . GLU A 1 109 ? -21.730 -8.691 33.448 1.00 96.56 109 GLU A N 1
ATOM 891 C CA . GLU A 1 109 ? -22.609 -9.866 33.511 1.00 96.56 109 GLU A CA 1
ATOM 892 C C . GLU A 1 109 ? -21.941 -11.078 34.169 1.00 96.56 109 GLU A C 1
ATOM 894 O O . GLU A 1 109 ? -22.554 -11.815 34.934 1.00 96.56 109 GLU A O 1
ATOM 899 N N . MET A 1 110 ? -20.643 -11.273 33.961 1.00 94.62 110 MET A N 1
ATOM 900 C CA . MET A 1 110 ? -19.891 -12.307 34.670 1.00 94.62 110 MET A CA 1
ATOM 901 C C . MET A 1 110 ? -19.815 -12.022 36.174 1.00 94.62 110 MET A C 1
ATOM 903 O O . MET A 1 110 ? -19.874 -12.952 36.980 1.00 94.62 110 MET A O 1
ATOM 907 N N . ALA A 1 111 ? -19.691 -10.753 36.572 1.00 92.81 111 ALA A N 1
ATOM 908 C CA . ALA A 1 111 ? -19.701 -10.361 37.976 1.00 92.81 111 ALA A CA 1
ATOM 909 C C . ALA A 1 111 ? -21.082 -10.570 38.620 1.00 92.81 111 ALA A C 1
ATOM 911 O O . ALA A 1 111 ? -21.144 -11.120 39.722 1.00 92.81 111 ALA A O 1
ATOM 912 N N . SER A 1 112 ? -22.170 -10.199 37.932 1.00 92.50 112 SER A N 1
ATOM 913 C CA . SER A 1 112 ? -23.548 -10.417 38.404 1.00 92.50 112 SER A CA 1
ATOM 914 C C . SER A 1 112 ? -23.853 -11.914 38.540 1.00 92.50 112 SER A C 1
ATOM 916 O O . SER A 1 112 ? -24.306 -12.357 39.597 1.00 92.50 112 SER A O 1
ATOM 918 N N . LEU A 1 113 ? -23.493 -12.716 37.532 1.00 91.12 113 LEU A N 1
ATOM 919 C CA . LEU A 1 113 ? -23.646 -14.169 37.549 1.00 91.12 113 LEU A CA 1
ATOM 920 C C . LEU A 1 113 ? -22.838 -14.805 38.685 1.00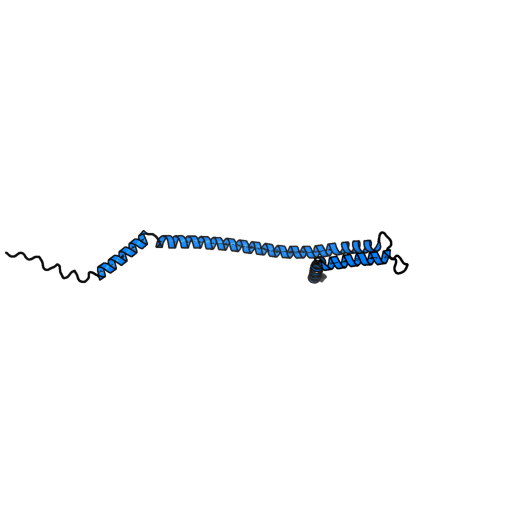 91.12 113 LEU A C 1
ATOM 922 O O . LEU A 1 113 ? -23.344 -15.671 39.396 1.00 91.12 113 LEU A O 1
ATOM 926 N N . ARG A 1 114 ? -21.593 -14.361 38.901 1.00 90.31 114 ARG A N 1
ATOM 927 C CA . ARG A 1 114 ? -20.753 -14.843 40.005 1.00 90.31 114 ARG A CA 1
ATOM 928 C C . ARG A 1 114 ? -21.379 -14.552 41.369 1.00 90.31 114 ARG A C 1
ATOM 930 O O . ARG A 1 114 ? -21.300 -15.412 42.242 1.00 90.31 114 ARG A O 1
ATOM 937 N N . MET A 1 115 ? -21.959 -13.368 41.567 1.00 87.31 115 MET A N 1
ATOM 938 C CA . MET A 1 115 ? -22.645 -13.023 42.819 1.00 87.31 115 MET A CA 1
ATOM 939 C C . MET A 1 115 ? -23.885 -13.898 43.029 1.00 87.31 115 MET A C 1
ATOM 941 O O . MET A 1 115 ? -23.998 -14.527 44.076 1.00 87.31 115 MET A O 1
ATOM 945 N N . ALA A 1 116 ? -24.739 -14.030 42.009 1.00 84.75 116 ALA A N 1
ATOM 946 C CA . ALA A 1 116 ? -25.942 -14.862 42.070 1.00 84.75 116 ALA A CA 1
ATOM 947 C C . ALA A 1 116 ? -25.625 -16.344 42.352 1.00 84.75 116 ALA A C 1
ATOM 949 O O . ALA A 1 116 ? -26.252 -16.972 43.203 1.00 84.75 116 ALA A O 1
ATOM 950 N N . VAL A 1 117 ? -24.609 -16.910 41.690 1.00 81.94 117 VAL A N 1
ATOM 951 C CA . VAL A 1 117 ? -24.140 -18.279 41.967 1.00 81.94 117 VAL A CA 1
ATOM 952 C C . VAL A 1 117 ? -23.512 -18.378 43.358 1.00 81.94 117 VAL A C 1
ATOM 954 O O . VAL A 1 117 ? -23.712 -19.376 44.046 1.00 81.94 117 VAL A O 1
ATOM 957 N N . GLY A 1 118 ? -22.768 -17.357 43.791 1.00 76.56 118 GLY A N 1
ATOM 958 C CA . GLY A 1 118 ? -22.171 -17.295 45.123 1.00 76.56 118 GLY A CA 1
ATOM 959 C C . GLY A 1 118 ? -23.207 -17.368 46.247 1.00 76.56 118 GLY A C 1
ATOM 960 O O . GLY A 1 118 ? -22.986 -18.092 47.213 1.00 76.56 118 GLY A O 1
ATOM 961 N N . GLU A 1 119 ? -24.348 -16.692 46.100 1.00 66.81 119 GLU A N 1
ATOM 962 C CA . GLU A 1 119 ? -25.447 -16.740 47.074 1.00 66.81 119 GLU A CA 1
ATOM 963 C C . GLU A 1 119 ? -26.077 -18.142 47.162 1.00 66.81 119 GLU A C 1
ATOM 965 O O . GLU A 1 119 ? -26.199 -18.694 48.259 1.00 66.81 119 GLU A O 1
ATOM 970 N N . VAL A 1 120 ? -26.384 -18.772 46.021 1.00 62.88 120 VAL A N 1
ATOM 971 C CA . VAL A 1 120 ? -27.004 -20.114 45.959 1.00 62.88 120 VAL A CA 1
ATOM 972 C C . VAL A 1 120 ? -26.038 -21.231 46.385 1.00 62.88 120 VAL A C 1
ATOM 974 O O . VAL A 1 120 ? -26.452 -22.239 46.955 1.00 62.88 120 VAL A O 1
ATOM 977 N N . ALA A 1 121 ? -24.735 -21.057 46.162 1.00 58.38 121 ALA A N 1
ATOM 978 C CA . ALA A 1 121 ? -23.702 -22.025 46.533 1.00 58.38 121 ALA A CA 1
ATOM 979 C C . ALA A 1 121 ? -23.155 -21.833 47.959 1.00 58.38 121 ALA A C 1
ATOM 981 O O . ALA A 1 121 ? -22.143 -22.443 48.322 1.00 58.38 121 ALA A O 1
ATOM 982 N N . THR A 1 122 ? -23.786 -21.000 48.792 1.00 68.94 122 THR A N 1
ATOM 983 C CA . THR A 1 122 ? -23.345 -20.861 50.180 1.00 68.94 122 THR A CA 1
ATOM 984 C C . THR A 1 122 ? -23.570 -22.187 50.906 1.00 68.94 122 THR A C 1
ATOM 986 O O . THR A 1 122 ? -24.676 -22.730 50.917 1.00 68.94 122 THR A O 1
ATOM 989 N N . ARG A 1 123 ? -22.516 -22.719 51.543 1.00 68.62 123 ARG A N 1
ATOM 990 C CA . ARG A 1 123 ? -22.536 -23.989 52.298 1.00 68.62 123 ARG A CA 1
ATOM 991 C C . ARG A 1 123 ? -23.741 -24.097 53.231 1.00 68.62 123 ARG A C 1
ATOM 993 O O . ARG A 1 123 ? -24.265 -25.190 53.420 1.00 68.62 123 ARG A O 1
ATOM 1000 N N . ASP A 1 124 ? -24.155 -22.977 53.812 1.00 72.56 124 ASP A N 1
ATOM 1001 C CA . ASP A 1 124 ? -25.258 -22.924 54.761 1.00 72.56 124 ASP A CA 1
ATOM 1002 C C . ASP A 1 124 ? -26.631 -23.069 54.097 1.00 72.56 124 ASP A C 1
ATOM 1004 O O . ASP A 1 124 ? -27.481 -23.732 54.679 1.00 72.56 124 ASP A O 1
ATOM 1008 N N . PHE A 1 125 ? -26.827 -22.580 52.867 1.00 78.69 125 PHE A N 1
ATOM 1009 C CA . PHE A 1 125 ? -28.055 -22.815 52.097 1.00 78.69 125 PHE A CA 1
ATOM 1010 C C . PHE A 1 125 ? -28.178 -24.290 51.704 1.00 78.69 125 PHE A C 1
ATOM 1012 O O . PHE A 1 125 ? -29.171 -24.937 52.023 1.00 78.69 125 PHE A O 1
ATOM 1019 N N . ILE A 1 126 ? -27.117 -24.863 51.121 1.00 81.94 126 ILE A N 1
ATOM 1020 C CA . ILE A 1 126 ? -27.089 -26.289 50.756 1.00 81.94 126 ILE A CA 1
ATOM 1021 C C . ILE A 1 126 ? -27.307 -27.168 51.994 1.00 81.94 126 ILE A C 1
ATOM 1023 O O . ILE A 1 126 ? -28.041 -28.151 51.944 1.00 81.94 126 ILE A O 1
ATOM 1027 N N . ARG A 1 127 ? -26.689 -26.816 53.127 1.00 82.94 127 ARG A N 1
ATOM 1028 C CA . ARG A 1 127 ? -26.844 -27.544 54.391 1.00 82.94 127 ARG A CA 1
ATOM 1029 C C . ARG A 1 127 ? -28.244 -27.384 54.987 1.00 82.94 127 ARG A C 1
ATOM 1031 O O . ARG A 1 127 ? -28.735 -28.344 55.579 1.00 82.94 127 ARG A O 1
ATOM 1038 N N . ALA A 1 128 ? -28.855 -26.207 54.874 1.00 85.75 128 ALA A N 1
ATOM 1039 C CA . ALA A 1 128 ? -30.232 -25.984 55.295 1.00 85.75 128 ALA A CA 1
ATOM 1040 C C . ALA A 1 128 ? -31.185 -26.848 54.464 1.00 85.75 128 ALA A C 1
ATOM 1042 O O . ALA A 1 128 ? -31.967 -27.592 55.045 1.00 85.75 128 ALA A O 1
ATOM 1043 N N . GLU A 1 129 ? -31.028 -26.867 53.141 1.00 89.50 129 GLU A N 1
ATOM 1044 C CA . GLU A 1 129 ? -31.916 -27.625 52.259 1.00 89.50 129 GLU A CA 1
ATOM 1045 C C . GLU A 1 129 ? -31.758 -29.139 52.411 1.00 89.50 129 GLU A C 1
ATOM 1047 O O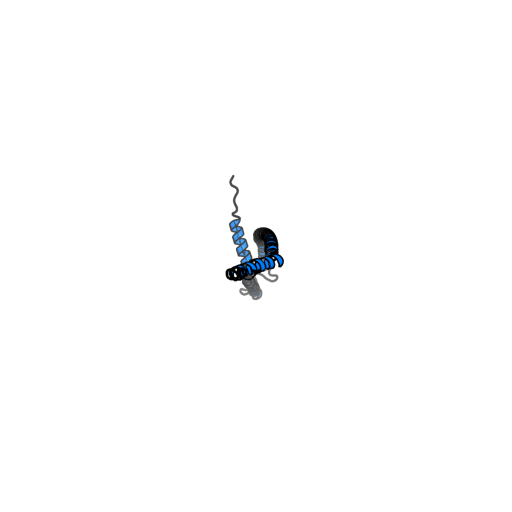 . GLU A 1 129 ? -32.745 -29.868 52.488 1.00 89.50 129 GLU A O 1
ATOM 1052 N N . LEU A 1 130 ? -30.523 -29.622 52.589 1.00 89.06 130 LEU A N 1
ATOM 1053 C CA . LEU A 1 130 ? -30.270 -31.016 52.964 1.00 89.06 130 LEU A CA 1
ATOM 1054 C C . LEU A 1 130 ? -30.950 -31.391 54.284 1.00 89.06 130 LEU A C 1
ATOM 1056 O O . LEU A 1 130 ? -31.498 -32.484 54.388 1.00 89.06 130 LEU A O 1
ATOM 1060 N N . ARG A 1 131 ? -30.921 -30.513 55.297 1.00 89.56 131 ARG A N 1
ATOM 1061 C CA . ARG A 1 131 ? -31.602 -30.764 56.577 1.00 89.56 131 ARG A CA 1
ATOM 1062 C C . ARG A 1 131 ? -33.116 -30.791 56.418 1.00 89.56 131 ARG A C 1
ATOM 1064 O O . ARG A 1 131 ? -33.740 -31.671 56.998 1.00 89.56 131 ARG A O 1
ATOM 1071 N N . THR A 1 132 ? -33.681 -29.867 55.646 1.00 92.12 132 THR A N 1
ATOM 1072 C CA . THR A 1 132 ? -35.120 -29.821 55.358 1.00 92.12 132 THR A CA 1
ATOM 1073 C C . THR A 1 132 ? -35.574 -31.106 54.668 1.00 92.12 132 THR A C 1
ATOM 1075 O O . THR A 1 132 ? -36.490 -31.761 55.153 1.00 92.12 132 THR A O 1
ATOM 1078 N N . LEU A 1 133 ? -34.879 -31.530 53.605 1.00 91.62 133 LEU A N 1
ATOM 1079 C CA . LEU A 1 133 ? -35.192 -32.769 52.883 1.00 91.62 133 LEU A CA 1
ATOM 1080 C C . LEU A 1 133 ? -35.031 -34.022 53.758 1.00 91.62 133 LEU A C 1
ATOM 1082 O O . LEU A 1 133 ? -35.847 -34.937 53.680 1.00 91.62 133 LEU A O 1
ATOM 1086 N N . LEU A 1 134 ? -33.994 -34.074 54.603 1.00 90.62 134 LEU A N 1
ATOM 1087 C CA . LEU A 1 134 ? -33.803 -35.176 55.554 1.00 90.62 134 LEU A CA 1
ATOM 1088 C C . LEU A 1 134 ? -34.926 -35.238 56.598 1.00 90.62 134 LEU A C 1
ATOM 1090 O O . LEU A 1 134 ? -35.401 -36.329 56.899 1.00 90.62 134 LEU A O 1
ATOM 1094 N N . ALA A 1 135 ? -35.363 -34.093 57.128 1.00 90.50 135 ALA A N 1
ATOM 1095 C CA . ALA A 1 135 ? -36.472 -34.030 58.077 1.00 90.50 135 ALA A CA 1
ATOM 1096 C C . ALA A 1 135 ? -37.789 -34.499 57.439 1.00 90.50 135 ALA A C 1
ATOM 1098 O O . ALA A 1 135 ? -38.533 -35.258 58.053 1.00 90.50 135 ALA A O 1
ATOM 1099 N N . GLU A 1 136 ? -38.039 -34.112 56.187 1.00 89.12 136 GLU A N 1
ATOM 1100 C CA . GLU A 1 136 ? -39.229 -34.530 55.442 1.00 89.12 136 GLU A CA 1
ATOM 1101 C C . GLU A 1 136 ? -39.256 -36.050 55.185 1.00 89.12 136 GLU A C 1
ATOM 1103 O O . GLU A 1 136 ? -40.319 -36.671 55.201 1.00 89.12 136 GLU A O 1
ATOM 1108 N N . LEU A 1 137 ? -38.093 -36.679 54.966 1.00 86.25 137 LEU A N 1
ATOM 1109 C CA . LEU A 1 137 ? -37.984 -38.137 54.829 1.00 86.25 137 LEU A CA 1
ATOM 1110 C C . LEU A 1 137 ? -38.223 -38.867 56.158 1.00 86.25 137 LEU A C 1
ATOM 1112 O O . LEU A 1 137 ? -38.952 -39.856 56.169 1.00 86.25 137 LEU A O 1
ATOM 1116 N N . ASP A 1 138 ? -37.668 -38.368 57.264 1.00 85.94 138 ASP A N 1
ATOM 1117 C CA . ASP A 1 138 ? -37.848 -38.954 58.601 1.00 85.94 138 ASP A CA 1
ATOM 1118 C C . ASP A 1 138 ? -39.320 -38.862 59.058 1.00 85.94 138 ASP A C 1
ATOM 1120 O O . ASP A 1 138 ? -39.891 -39.809 59.603 1.00 85.94 138 ASP A O 1
ATOM 1124 N N . GLU A 1 139 ? -39.999 -37.758 58.730 1.00 82.44 139 GLU A N 1
ATOM 1125 C CA . GLU A 1 139 ? -41.434 -37.581 58.979 1.00 82.44 139 GLU A CA 1
ATOM 1126 C C . GLU A 1 139 ? -42.298 -38.555 58.155 1.00 82.44 139 GLU A C 1
ATOM 1128 O O . GLU A 1 139 ? -43.297 -39.079 58.657 1.00 82.44 139 GLU A O 1
ATOM 1133 N N . ARG A 1 140 ? -41.886 -38.880 56.920 1.00 76.56 140 ARG A N 1
ATOM 1134 C CA . ARG A 1 140 ? -42.520 -39.927 56.093 1.00 76.56 140 ARG A CA 1
ATOM 1135 C C . ARG A 1 140 ? -42.252 -41.344 56.609 1.00 76.56 140 ARG A C 1
ATOM 1137 O O . ARG A 1 140 ? -43.069 -42.231 56.361 1.00 76.56 140 ARG A O 1
ATOM 1144 N N . GLU A 1 141 ? -41.153 -41.565 57.324 1.00 69.19 141 GLU A N 1
ATOM 1145 C CA . GLU A 1 141 ? -40.801 -42.856 57.929 1.00 69.19 141 GLU A CA 1
ATOM 1146 C C . GLU A 1 141 ? -41.525 -43.093 59.274 1.00 69.19 141 GLU A C 1
ATOM 1148 O O . GLU A 1 141 ? -41.812 -44.234 59.649 1.00 69.19 141 GLU A O 1
ATOM 1153 N N . GLN A 1 142 ? -41.927 -42.023 59.975 1.00 59.84 142 GLN A N 1
ATOM 1154 C CA . GLN A 1 142 ? -42.557 -42.079 61.303 1.00 59.84 142 GLN A CA 1
ATOM 1155 C C . GLN A 1 142 ? -44.106 -42.094 61.422 1.00 59.84 142 GLN A C 1
ATOM 1157 O O . GLN A 1 142 ? -44.583 -42.116 62.566 1.00 59.84 142 GLN A O 1
ATOM 1162 N N . PRO A 1 143 ? -44.959 -42.212 60.377 1.00 55.56 143 PRO A N 1
ATOM 1163 C CA . PRO A 1 143 ? -46.413 -42.233 60.578 1.00 55.56 143 PRO A CA 1
ATOM 1164 C C . PRO A 1 143 ? -46.922 -43.501 61.304 1.00 55.56 143 PRO A C 1
ATOM 1166 O O . PRO A 1 143 ? -48.098 -43.584 61.659 1.00 55.56 143 PRO A O 1
ATOM 1169 N N . GLY A 1 144 ? -46.054 -44.483 61.585 1.00 54.97 144 GLY A N 1
ATOM 1170 C CA . GLY A 1 144 ? -46.397 -45.728 62.284 1.00 54.97 144 GLY A CA 1
ATOM 1171 C C . GLY A 1 144 ? -46.148 -45.767 63.802 1.00 54.97 144 GLY A C 1
ATOM 1172 O O . GLY A 1 144 ? -46.657 -46.674 64.461 1.00 54.97 144 GLY A O 1
ATOM 1173 N N . ARG A 1 145 ? -45.388 -44.832 64.399 1.00 54.81 145 ARG A N 1
ATOM 1174 C CA . ARG A 1 145 ? -44.894 -45.001 65.790 1.00 54.81 145 ARG A CA 1
ATOM 1175 C C . ARG A 1 145 ? -45.787 -44.375 66.872 1.00 54.81 145 ARG A C 1
ATOM 1177 O O . ARG A 1 145 ? -45.789 -44.846 68.010 1.00 54.81 145 ARG A O 1
ATOM 1184 N N . SER A 1 146 ? -46.631 -43.404 66.517 1.00 50.56 146 SER A N 1
ATOM 1185 C CA . SER A 1 146 ? -47.484 -42.674 67.475 1.00 50.56 146 SER A CA 1
ATOM 1186 C C . SER A 1 146 ? -48.683 -43.459 68.032 1.00 50.56 146 SER A C 1
ATOM 1188 O O . SER A 1 146 ? -49.326 -42.989 68.966 1.00 50.56 146 SER A O 1
ATOM 1190 N N . ARG A 1 147 ? -48.983 -44.675 67.544 1.00 55.34 147 ARG A N 1
ATOM 1191 C CA . ARG A 1 147 ? -50.047 -45.526 68.131 1.00 55.34 147 ARG A CA 1
ATOM 1192 C C . ARG A 1 147 ? -49.558 -46.496 69.216 1.00 55.34 147 ARG A C 1
ATOM 1194 O O . ARG A 1 147 ? -50.395 -47.088 69.887 1.00 55.34 147 ARG A O 1
ATOM 1201 N N . SER A 1 148 ? -48.246 -46.649 69.431 1.00 53.12 148 SER A N 1
ATOM 1202 C CA . SER A 1 148 ? -47.714 -47.699 70.323 1.00 53.12 148 SER A CA 1
ATOM 1203 C C . SER A 1 148 ? -47.387 -47.247 71.759 1.00 53.12 148 SER A C 1
ATOM 1205 O O . SER A 1 148 ? -47.179 -48.101 72.616 1.00 53.12 148 SER A O 1
ATOM 1207 N N . GLY A 1 149 ? -47.332 -45.941 72.053 1.00 51.75 149 GLY A N 1
ATOM 1208 C CA . GLY A 1 149 ? -46.868 -45.424 73.356 1.00 51.75 149 GLY A CA 1
ATOM 1209 C C . GLY A 1 149 ? -47.943 -45.208 74.433 1.00 51.75 149 GLY A C 1
ATOM 1210 O O . GLY A 1 149 ? -47.605 -45.011 75.595 1.00 51.75 149 GLY A O 1
ATOM 1211 N N . ALA A 1 150 ? -49.234 -45.252 74.088 1.00 54.22 150 ALA A N 1
ATOM 1212 C CA . ALA A 1 150 ? -50.320 -44.846 74.992 1.00 54.22 150 ALA A CA 1
ATOM 1213 C C . ALA A 1 150 ? -50.823 -45.943 75.963 1.00 54.22 150 ALA A C 1
ATOM 1215 O O . ALA A 1 150 ? -51.790 -45.714 76.683 1.00 54.22 150 ALA A O 1
ATOM 1216 N N . ALA A 1 151 ? -50.209 -47.133 75.999 1.00 56.03 151 ALA A N 1
ATOM 1217 C CA . ALA A 1 151 ? -50.752 -48.288 76.732 1.00 56.03 151 ALA A CA 1
ATOM 1218 C C . ALA A 1 151 ? -50.090 -48.599 78.096 1.00 56.03 151 ALA A C 1
ATOM 1220 O O . ALA A 1 151 ? -50.533 -49.526 78.770 1.00 56.03 151 ALA A O 1
ATOM 1221 N N . ALA A 1 152 ? -49.055 -47.868 78.530 1.00 57.91 152 ALA A N 1
ATOM 1222 C CA . ALA A 1 152 ? -48.179 -48.318 79.626 1.00 57.91 152 ALA A CA 1
ATOM 1223 C C . ALA A 1 152 ? -48.262 -47.522 80.949 1.00 57.91 152 ALA A C 1
ATOM 1225 O O . ALA A 1 152 ? -47.297 -47.501 81.708 1.00 57.91 152 ALA A O 1
ATOM 1226 N N . SER A 1 153 ? -49.396 -46.895 81.276 1.00 55.50 153 SER A N 1
ATOM 1227 C CA . SER A 1 153 ? -49.595 -46.283 82.602 1.00 55.50 153 SER A CA 1
ATOM 1228 C C . SER A 1 153 ? -51.011 -46.500 83.149 1.00 55.50 153 SER A C 1
ATOM 1230 O O . SER A 1 153 ? -51.915 -45.685 82.986 1.00 55.50 153 SER A O 1
ATOM 1232 N N . ARG A 1 154 ? -51.202 -47.616 83.861 1.00 54.06 154 ARG A N 1
ATOM 1233 C CA . ARG A 1 154 ? -52.295 -47.790 84.830 1.00 54.06 154 ARG A CA 1
ATOM 1234 C C . ARG A 1 154 ? -51.706 -48.217 86.177 1.00 54.06 154 ARG A C 1
ATOM 1236 O O . ARG A 1 154 ? -51.123 -49.297 86.230 1.00 54.06 154 ARG A O 1
ATOM 1243 N N . PRO A 1 155 ? -51.856 -47.425 87.252 1.00 59.28 155 PRO A N 1
ATOM 1244 C CA . PRO A 1 155 ? -51.706 -47.920 88.609 1.00 59.28 155 PRO A CA 1
ATOM 1245 C C . PRO A 1 155 ? -53.049 -48.508 89.078 1.00 59.28 155 PRO A C 1
ATOM 1247 O O . PRO A 1 155 ? -54.117 -47.984 88.758 1.00 59.28 155 PRO A O 1
ATOM 1250 N N . THR A 1 156 ? -52.998 -49.611 89.815 1.00 52.06 156 THR A N 1
ATOM 1251 C CA . THR A 1 156 ? -54.152 -50.261 90.466 1.00 52.06 156 THR A CA 1
ATOM 1252 C C . THR A 1 156 ? -53.848 -50.452 91.958 1.00 52.06 156 THR A C 1
ATOM 1254 O O . THR A 1 156 ? -52.669 -50.448 92.311 1.00 52.06 156 THR A O 1
ATOM 1257 N N . PRO A 1 157 ? -54.893 -50.564 92.798 1.00 63.22 157 PRO A N 1
ATOM 1258 C CA . PRO A 1 157 ? -55.193 -49.657 93.915 1.00 63.22 157 PRO A CA 1
ATOM 1259 C C . PRO A 1 157 ? -54.446 -49.921 95.224 1.00 63.22 157 PRO A C 1
ATOM 1261 O O . PRO A 1 157 ? -53.986 -51.063 95.436 1.00 63.22 157 PRO A O 1
#

Secondary structure (DSSP, 8-state):
-------HHHHHHHHHHHHHHHTSHHHHHHHHHHHHHHHHHHHHTTTS--SS-TTTHHHHHHHHHHHHHHHHHHHHHHHHHHHHHHHHHHHHHHHHHHHHHHHHHHHHHHHHHHHHHHHHT-HHHHHHHHHHHHHHHHHHH-TTTTTSSTTS-----

pLDDT: mean 82.32, std 14.14, range [50.56, 97.38]

Radius of gyration: 46.05 Å; chains: 1; bounding box: 83×78×134 Å